Protein 1IG5 (pdb70)

Organism: Bos taurus (NCBI:txid9913)

Foldseek 3Di:
DDLVVLVVLLQVLCVVDDDSQKAALVSVVVSCVVPVVVLPDDDFPLVVLQVVLPVVPPRIHGSVSVVVSVVVSVD

Nearest PDB structures (foldseek):
  1igv-assembly1_A  TM=1.013E+00  e=4.802E-12  Bos taurus
  2bca-assembly1_A  TM=8.288E-01  e=4.372E-10  Bos taurus
  2bcb-assembly1_A  TM=8.017E-01  e=1.681E-09  Bos taurus
  1b1g-assembly1_A  TM=7.995E-01  e=2.057E-09  Bos taurus
  2h2k-assembly1_A  TM=8.331E-01  e=4.091E-05  Homo sapiens

Secondary structure (DSSP, 8-state):
--HHHHHHHHHHHHTTSS-TT-EEHHHHHHHHHHH-GGGG-SS--HHHHHHHH-TT-SSEE-HHHHHHHHHHHT-

Sequence (75 aa):
KSPEELKGIFEKYAAKEGDPNQLSKEELKLLLQTEFPSLLKGPSTLDELFEELDKNGDGEVSFEEFQVLVKKISQ

Structure (mmCIF, N/CA/C/O backbone):
data_1IG5
#
_entry.id   1IG5
#
_cell.length_a   33.730
_cell.length_b   33.730
_cell.length_c   129.470
_cell.angle_alpha   90.00
_cell.angle_beta   90.00
_cell.angle_gamma   90.00
#
_symmetry.space_group_name_H-M   'P 43 21 2'
#
loop_
_entity.id
_entity.type
_entity.pdbx_description
1 polymer 'VITAMIN D-DEPENDENT CALCIUM-BINDING PROTEIN, INTESTINAL'
2 non-polymer 'MAGNESIUM ION'
3 water water
#
loop_
_atom_site.group_PDB
_atom_site.id
_atom_site.type_symbol
_atom_site.label_atom_id
_atom_site.label_alt_id
_atom_site.label_comp_id
_atom_site.label_asym_id
_atom_site.label_entity_id
_atom_site.label_seq_id
_atom_site.pdbx_PDB_ins_code
_atom_site.Cartn_x
_atom_site.Cartn_y
_atom_site.Cartn_z
_atom_site.occupancy
_atom_site.B_iso_or_equiv
_atom_site.auth_seq_id
_atom_site.auth_comp_id
_atom_site.auth_asym_id
_atom_site.auth_atom_id
_atom_site.pdbx_PDB_model_num
ATOM 1 N N . LYS A 1 1 ? 7.742 -0.781 28.577 1.00 35.80 1 LYS A N 1
ATOM 2 C CA . LYS A 1 1 ? 6.527 -0.484 29.404 1.00 31.50 1 LYS A CA 1
ATOM 3 C C . LYS A 1 1 ? 5.309 -0.520 28.505 1.00 28.08 1 LYS A C 1
ATOM 4 O O . LYS A 1 1 ? 5.416 -0.328 27.308 1.00 24.14 1 LYS A O 1
ATOM 10 N N . SER A 1 2 ? 4.181 -0.885 29.105 1.00 26.32 2 SER A N 1
ATOM 11 C CA . SER A 1 2 ? 2.915 -0.979 28.420 1.00 24.40 2 SER A CA 1
ATOM 12 C C . SER A 1 2 ? 2.493 0.440 28.082 1.00 23.56 2 SER A C 1
ATOM 13 O O . SER A 1 2 ? 2.879 1.377 28.762 1.00 23.34 2 SER A O 1
ATOM 16 N N . PRO A 1 3 ? 1.634 0.593 27.067 1.00 23.44 3 PRO A N 1
ATOM 17 C CA . PRO A 1 3 ? 1.138 1.893 26.617 1.00 21.87 3 PRO A CA 1
ATOM 18 C C . PRO A 1 3 ? 0.397 2.526 27.741 1.00 20.10 3 PRO A C 1
ATOM 19 O O . PRO A 1 3 ? 0.428 3.731 27.867 1.00 19.93 3 PRO A O 1
ATOM 23 N N . GLU A 1 4 ? -0.299 1.723 28.550 1.00 19.90 4 GLU A N 1
ATOM 24 C CA . GLU A 1 4 ? -1.030 2.276 29.701 1.00 20.43 4 GLU A CA 1
ATOM 25 C C . GLU A 1 4 ? -0.059 2.948 30.639 1.00 19.22 4 GLU A C 1
ATOM 26 O O . GLU A 1 4 ? -0.335 4.023 31.141 1.00 17.51 4 GLU A O 1
ATOM 32 N N . GLU A 1 5 ? 1.051 2.265 30.910 1.00 17.98 5 GLU A N 1
ATOM 33 C CA . GLU A 1 5 ? 2.063 2.776 31.799 1.00 17.87 5 GLU A CA 1
ATOM 34 C C . GLU A 1 5 ? 2.672 3.981 31.140 1.00 15.66 5 GLU A C 1
ATOM 35 O O . GLU A 1 5 ? 2.878 5.012 31.759 1.00 17.38 5 GLU A O 1
ATOM 41 N N . LEU A 1 6 ? 2.956 3.847 29.865 1.00 17.69 6 LEU A N 1
ATOM 42 C CA . LEU A 1 6 ? 3.550 4.944 29.137 1.00 16.75 6 LEU A CA 1
ATOM 43 C C . LEU A 1 6 ? 2.673 6.165 29.175 1.00 15.94 6 LEU A C 1
ATOM 44 O O . LEU A 1 6 ? 3.182 7.269 29.346 1.00 18.28 6 LEU A O 1
ATOM 49 N N . LYS A 1 7 ? 1.364 5.989 29.056 1.00 15.92 7 LYS A N 1
ATOM 50 C CA . LYS A 1 7 ? 0.446 7.159 29.060 1.00 17.11 7 LYS A CA 1
ATOM 51 C C . LYS A 1 7 ? 0.497 7.946 30.367 1.00 14.27 7 LYS A C 1
ATOM 52 O O . LYS A 1 7 ? 0.456 9.185 30.368 1.00 16.15 7 LYS A O 1
ATOM 58 N N . GLY A 1 8 ? 0.528 7.221 31.474 1.00 14.39 8 GLY A N 1
ATOM 59 C CA . GLY A 1 8 ? 0.614 7.831 32.788 1.00 15.86 8 GLY A CA 1
ATOM 60 C C . GLY A 1 8 ? 1.871 8.674 32.898 1.00 16.52 8 GLY A C 1
ATOM 61 O O . GLY A 1 8 ? 1.791 9.785 33.361 1.00 17.98 8 GLY A O 1
ATOM 62 N N . ILE A 1 9 ? 3.021 8.149 32.463 1.00 16.41 9 ILE A N 1
ATOM 63 C CA . ILE A 1 9 ? 4.288 8.884 32.491 1.00 16.18 9 ILE A CA 1
ATOM 64 C C . ILE A 1 9 ? 4.189 10.169 31.621 1.00 14.52 9 ILE A C 1
ATOM 65 O O . ILE A 1 9 ? 4.534 11.272 32.077 1.00 13.44 9 ILE A O 1
ATOM 70 N N . PHE A 1 10 ? 3.766 9.991 30.362 1.00 14.67 10 PHE A N 1
ATOM 71 C CA . PHE A 1 10 ? 3.577 11.088 29.403 1.00 15.05 10 PHE A CA 1
ATOM 72 C C . PHE A 1 10 ? 2.763 12.186 30.053 1.00 16.16 10 PHE A C 1
ATOM 73 O O . PHE A 1 10 ? 3.219 13.308 30.111 1.00 17.71 10 PHE A O 1
ATOM 81 N N . GLU A 1 11 ? 1.587 11.848 30.581 1.00 18.62 11 GLU A N 1
ATOM 82 C CA . GLU A 1 11 ? 0.661 12.820 31.209 1.00 22.26 11 GLU A CA 1
ATOM 83 C C . GLU A 1 11 ? 1.256 13.605 32.360 1.00 22.26 11 GLU A C 1
ATOM 84 O O . GLU A 1 11 ? 0.886 14.765 32.608 1.00 22.34 11 GLU A O 1
ATOM 90 N N . LYS A 1 12 ? 2.038 12.894 33.151 1.00 20.20 12 LYS A N 1
ATOM 91 C CA . LYS A 1 12 ? 2.687 13.454 34.328 1.00 21.74 12 LYS A CA 1
ATOM 92 C C . LYS A 1 12 ? 3.588 14.626 33.944 1.00 18.51 12 LYS A C 1
ATOM 93 O O . LYS A 1 12 ? 3.473 15.706 34.477 1.00 18.97 12 LYS A O 1
ATOM 99 N N . TYR A 1 13 ? 4.392 14.443 32.914 1.00 16.87 13 TYR A N 1
ATOM 100 C CA . TYR A 1 13 ? 5.303 15.487 32.469 1.00 18.12 13 TYR A CA 1
ATOM 101 C C . TYR A 1 13 ? 4.685 16.585 31.566 1.00 19.29 13 TYR A C 1
ATOM 102 O O . TYR A 1 13 ? 5.110 17.754 31.568 1.00 20.95 13 TYR A O 1
ATOM 111 N N . ALA A 1 14 ? 3.704 16.211 30.759 1.00 17.16 14 ALA A N 1
ATOM 112 C CA . ALA A 1 14 ? 3.038 17.171 29.912 1.00 17.82 14 ALA A CA 1
ATOM 113 C C . ALA A 1 14 ? 2.220 18.143 30.787 1.00 19.73 14 ALA A C 1
ATOM 114 O O . ALA A 1 14 ? 1.970 19.265 30.396 1.00 21.00 14 ALA A O 1
ATOM 116 N N . ALA A 1 15 ? 1.802 17.691 31.961 1.00 22.67 15 ALA A N 1
ATOM 117 C CA . ALA A 1 15 ? 0.984 18.488 32.859 1.00 26.35 15 ALA A CA 1
ATOM 118 C C . ALA A 1 15 ? 1.737 19.656 33.460 1.00 29.41 15 ALA A C 1
ATOM 119 O O . ALA A 1 15 ? 1.111 20.647 33.829 1.00 28.66 15 ALA A O 1
ATOM 121 N N . LYS A 1 16 ? 3.072 19.538 33.540 1.00 33.73 16 LYS A N 1
ATOM 122 C CA . LYS A 1 16 ? 3.980 20.573 34.061 1.00 34.75 16 LYS A CA 1
ATOM 123 C C . LYS A 1 16 ? 3.674 21.960 33.480 1.00 35.39 16 LYS A C 1
ATOM 124 O O . LYS A 1 16 ? 3.611 22.964 34.205 1.00 39.11 16 LYS A O 1
ATOM 130 N N . GLU A 1 17 ? 3.486 22.042 32.177 1.00 34.50 17 GLU A N 1
ATOM 131 C CA . GLU A 1 17 ? 3.175 23.324 31.575 1.00 32.48 17 GLU A CA 1
ATOM 132 C C . GLU A 1 17 ? 2.619 23.161 30.181 1.00 30.49 17 GLU A C 1
ATOM 133 O O . GLU A 1 17 ? 2.748 22.102 29.565 1.00 31.19 17 GLU A O 1
ATOM 139 N N . GLY A 1 18 ? 1.967 24.207 29.698 1.00 27.27 18 GLY A N 1
ATOM 140 C CA . GLY A 1 18 ? 1.447 24.204 28.344 1.00 23.41 18 GLY A CA 1
ATOM 141 C C . GLY A 1 18 ? 0.280 23.275 28.136 1.00 22.42 18 GLY A C 1
ATOM 142 O O . GLY A 1 18 ? -0.554 23.110 29.032 1.00 20.51 18 GLY A O 1
ATOM 143 N N . ASP A 1 19 ? 0.230 22.675 26.955 1.00 21.74 19 ASP A N 1
ATOM 144 C CA . ASP A 1 19 ? -0.858 21.765 26.592 1.00 23.21 19 ASP A CA 1
ATOM 145 C C . ASP A 1 19 ? -0.672 20.421 27.319 1.00 21.65 19 ASP A C 1
ATOM 146 O O . ASP A 1 19 ? 0.365 19.741 27.175 1.00 20.74 19 ASP A O 1
ATOM 151 N N . PRO A 1 20 ? -1.691 19.999 28.070 1.00 19.92 20 PRO A N 1
ATOM 152 C CA . PRO A 1 20 ? -1.522 18.744 28.767 1.00 18.98 20 PRO A CA 1
ATOM 153 C C . PRO A 1 20 ? -1.503 17.522 27.872 1.00 18.10 20 PRO A C 1
ATOM 154 O O . PRO A 1 20 ? -1.337 16.416 28.367 1.00 20.55 20 PRO A O 1
ATOM 158 N N . ASN A 1 21 ? -1.675 17.685 26.574 1.00 18.89 21 ASN A N 1
ATOM 159 C CA . ASN A 1 21 ? -1.677 16.529 25.658 1.00 21.08 21 ASN A CA 1
ATOM 160 C C . ASN A 1 21 ? -0.480 16.541 24.731 1.00 21.40 21 ASN A C 1
ATOM 161 O O . ASN A 1 21 ? -0.460 15.807 23.742 1.00 19.92 21 ASN A O 1
ATOM 166 N N . GLN A 1 22 ? 0.496 17.396 25.056 1.00 22.05 22 GLN A N 1
ATOM 167 C CA . GLN A 1 22 ? 1.717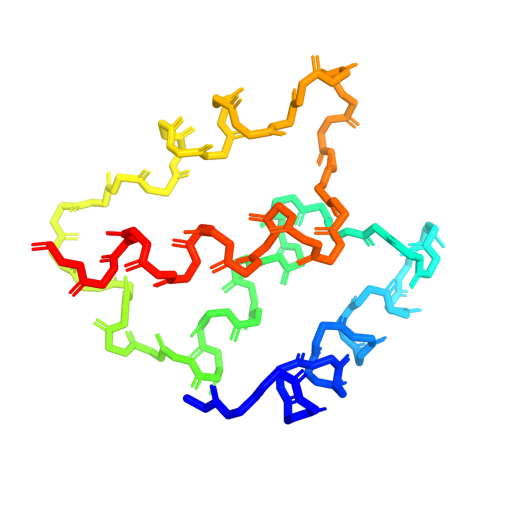 17.562 24.284 1.00 21.16 22 GLN A CA 1
ATOM 168 C C . GLN A 1 22 ? 2.886 17.612 25.245 1.00 17.73 22 GLN A C 1
ATOM 169 O O . GLN A 1 22 ? 2.765 18.097 26.346 1.00 16.12 22 GLN A O 1
ATOM 175 N N . LEU A 1 23 ? 4.038 17.155 24.762 1.00 18.78 23 LEU A N 1
ATOM 176 C CA . LEU A 1 23 ? 5.307 17.115 25.496 1.00 16.47 23 LEU A CA 1
ATOM 177 C C . LEU A 1 23 ? 6.310 17.960 24.708 1.00 16.51 23 LEU A C 1
ATOM 178 O O . LEU A 1 23 ? 6.505 17.704 23.512 1.00 16.62 23 LEU A O 1
ATOM 183 N N . SER A 1 24 ? 6.906 18.986 25.309 1.00 14.45 24 SER A N 1
ATOM 184 C CA . SER A 1 24 ? 7.931 19.764 24.564 1.00 17.48 24 SER A CA 1
ATOM 185 C C . SER A 1 24 ? 9.264 19.020 24.673 1.00 16.23 24 SER A C 1
ATOM 186 O O . SER A 1 24 ? 9.362 18.081 25.465 1.00 15.66 24 SER A O 1
ATOM 189 N N . LYS A 1 25 ? 10.292 19.446 23.934 1.00 15.90 25 LYS A N 1
ATOM 190 C CA . LYS A 1 25 ? 11.573 18.778 24.063 1.00 17.69 25 LYS A CA 1
ATOM 191 C C . LYS A 1 25 ? 12.209 18.762 25.476 1.00 18.43 25 LYS A C 1
ATOM 192 O O . LYS A 1 25 ? 12.741 17.746 25.899 1.00 17.62 25 LYS A O 1
ATOM 198 N N . GLU A 1 26 ? 12.129 19.874 26.218 1.00 19.83 26 GLU A N 1
ATOM 199 C CA . GLU A 1 26 ? 12.679 19.935 27.573 1.00 20.26 26 GLU A CA 1
ATOM 200 C C . GLU A 1 26 ? 11.915 19.031 28.494 1.00 16.69 26 GLU A C 1
ATOM 201 O O . GLU A 1 26 ? 12.518 18.440 29.346 1.00 18.08 26 GLU A O 1
ATOM 207 N N . GLU A 1 27 ? 10.583 18.984 28.365 1.00 14.87 27 GLU A N 1
ATOM 208 C CA . GLU A 1 27 ? 9.756 18.081 29.176 1.00 15.04 27 GLU A CA 1
ATOM 209 C C . GLU A 1 27 ? 10.177 16.609 28.876 1.00 13.85 27 GLU A C 1
ATOM 210 O O . GLU A 1 27 ? 10.257 15.784 29.793 1.00 17.18 27 GLU A O 1
ATOM 216 N N . LEU A 1 28 ? 10.431 16.296 27.603 1.00 12.25 28 LEU A N 1
ATOM 217 C CA . LEU A 1 28 ? 10.864 14.967 27.187 1.00 12.37 28 LEU A CA 1
ATOM 218 C C . LEU A 1 28 ? 12.288 14.681 27.756 1.00 14.78 28 LEU A C 1
ATOM 219 O O . LEU A 1 28 ? 12.549 13.585 28.207 1.00 14.59 28 LEU A O 1
ATOM 224 N N . LYS A 1 29 ? 13.190 15.670 27.795 1.00 16.44 29 LYS A N 1
ATOM 225 C CA . LYS A 1 29 ? 14.519 15.406 28.342 1.00 14.73 29 LYS A CA 1
ATOM 226 C C . LYS A 1 29 ? 14.447 15.056 29.814 1.00 16.61 29 LYS A C 1
ATOM 227 O O . LYS A 1 29 ? 15.113 14.109 30.254 1.00 19.05 29 LYS A O 1
ATOM 233 N N . LEU A 1 30 ? 13.592 15.754 30.574 1.00 17.97 30 LEU A N 1
ATOM 234 C CA . LEU A 1 30 ? 13.413 15.465 32.023 1.00 18.70 30 LEU A CA 1
ATOM 235 C C . LEU A 1 30 ? 12.798 14.074 32.245 1.00 17.43 30 LEU A C 1
ATOM 236 O O . LEU A 1 30 ? 13.199 13.334 33.128 1.00 16.68 30 LEU A O 1
ATOM 241 N N . LEU A 1 31 ? 11.777 13.766 31.450 1.00 16.75 31 LEU A N 1
ATOM 242 C CA . LEU A 1 31 ? 11.112 12.483 31.524 1.00 14.58 31 LEU A CA 1
ATOM 243 C C . LEU A 1 31 ? 12.126 11.359 31.272 1.00 13.97 31 LEU A C 1
ATOM 244 O O . LEU A 1 31 ? 12.173 10.434 32.046 1.00 16.12 31 LEU A O 1
ATOM 249 N N . LEU A 1 32 ? 12.945 11.449 30.218 1.00 14.26 32 LEU A N 1
ATOM 250 C CA . LEU A 1 32 ? 13.917 10.387 29.875 1.00 16.30 32 LEU A CA 1
ATOM 251 C C . LEU A 1 32 ? 14.916 10.259 30.977 1.00 18.71 32 LEU A C 1
ATOM 252 O O . LEU A 1 32 ? 15.255 9.193 31.437 1.00 16.68 32 LEU A O 1
ATOM 257 N N . GLN A 1 33 ? 15.371 11.399 31.414 1.00 21.38 33 GLN A N 1
ATOM 258 C CA . GLN A 1 33 ? 16.323 11.436 32.492 1.00 26.74 33 GLN A CA 1
ATOM 259 C C . GLN A 1 33 ? 15.818 10.693 33.747 1.00 25.17 33 GLN A C 1
ATOM 260 O O . GLN A 1 33 ? 16.568 9.949 34.400 1.00 24.52 33 GLN A O 1
ATOM 266 N N . THR A 1 34 ? 14.582 10.897 34.139 1.00 22.13 34 THR A N 1
ATOM 267 C CA . THR A 1 34 ? 14.236 10.231 35.343 1.00 21.53 34 THR A CA 1
ATOM 268 C C . THR A 1 34 ? 13.576 8.901 35.194 1.00 22.27 34 THR A C 1
ATOM 269 O O . THR A 1 34 ? 13.821 8.008 36.025 1.00 20.89 34 THR A O 1
ATOM 273 N N . GLU A 1 35 ? 12.909 8.7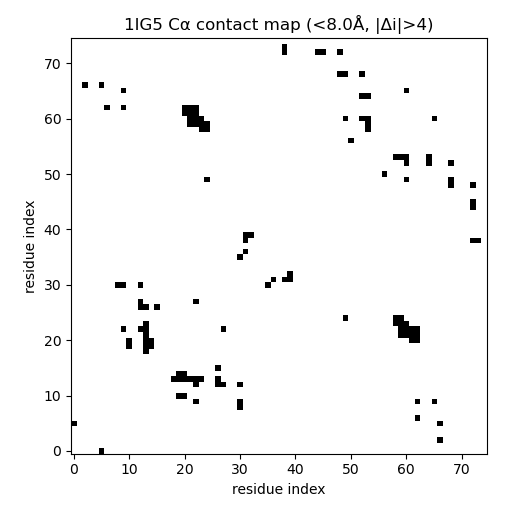10 34.045 1.00 20.03 35 GLU A N 1
ATOM 274 C CA . GLU A 1 35 ? 12.179 7.472 33.743 1.00 20.49 35 GLU A CA 1
ATOM 275 C C . GLU A 1 35 ? 12.895 6.380 32.907 1.00 20.19 35 GLU A C 1
ATOM 276 O O . GLU A 1 35 ? 12.590 5.171 33.038 1.00 17.83 35 GLU A O 1
ATOM 282 N N . PHE A 1 36 ? 13.747 6.798 31.963 1.00 19.89 36 PHE A N 1
ATOM 283 C CA . PHE A 1 36 ? 14.453 5.859 31.070 1.00 20.39 36 PHE A CA 1
ATOM 284 C C . PHE A 1 36 ? 15.870 6.353 30.944 1.00 21.59 36 PHE A C 1
ATOM 285 O O . PHE A 1 36 ? 16.341 6.593 29.853 1.00 20.16 36 PHE A O 1
ATOM 293 N N . PRO A 1 37 ? 16.569 6.508 32.066 1.00 22.48 37 PRO A N 1
ATOM 294 C CA . PRO A 1 37 ? 17.956 7.002 32.061 1.00 25.80 37 PRO A CA 1
ATOM 295 C C . PRO A 1 37 ? 18.877 6.272 31.088 1.00 27.88 37 PRO A C 1
ATOM 296 O O . PRO A 1 37 ? 19.730 6.903 30.469 1.00 26.75 37 PRO A O 1
ATOM 300 N N . SER A 1 38 ? 18.672 4.959 30.938 1.00 28.37 38 SER A N 1
ATOM 301 C CA . SER A 1 38 ? 19.473 4.163 30.041 1.00 32.48 38 SER A CA 1
ATOM 302 C C . SER A 1 38 ? 19.275 4.565 28.579 1.00 33.70 38 SER A C 1
ATOM 303 O O . SER A 1 38 ? 20.112 4.278 27.743 1.00 36.11 38 SER A O 1
ATOM 306 N N . LEU A 1 39 ? 18.193 5.260 28.265 1.00 35.82 39 LEU A N 1
ATOM 307 C CA . LEU A 1 39 ? 17.955 5.672 26.874 1.00 37.83 39 LEU A CA 1
ATOM 308 C C . LEU A 1 39 ? 18.695 6.946 26.505 1.00 40.06 39 LEU A C 1
ATOM 309 O O . LEU A 1 39 ? 18.737 7.316 25.333 1.00 42.09 39 LEU A O 1
ATOM 314 N N . LEU A 1 40 ? 19.291 7.609 27.499 1.00 41.14 40 LEU A N 1
ATOM 315 C CA . LEU A 1 40 ? 20.071 8.829 27.266 1.00 41.88 40 LEU A CA 1
ATOM 316 C C . LEU A 1 40 ? 21.615 8.582 27.233 1.00 41.87 40 LEU A C 1
ATOM 317 O O . LEU A 1 40 ? 22.428 9.488 27.426 1.00 40.45 40 LEU A O 1
ATOM 322 N N . LYS A 1 41 ? 21.998 7.350 26.927 1.00 44.63 41 LYS A N 1
ATOM 323 C CA . LYS A 1 41 ? 23.406 6.965 26.855 1.00 47.37 41 LYS A CA 1
ATOM 324 C C . LYS A 1 41 ? 23.963 6.974 25.430 1.00 48.01 41 LYS A C 1
ATOM 325 O O . LYS A 1 41 ? 23.260 6.643 24.435 1.00 47.62 41 LYS A O 1
ATOM 331 N N . GLY A 1 42 ? 25.270 7.271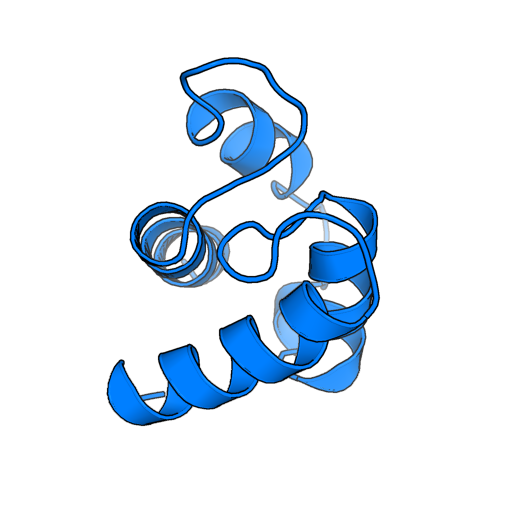 25.386 1.00 46.90 42 GLY A N 1
ATOM 332 C CA . GLY A 1 42 ? 26.041 7.308 24.152 1.00 42.80 42 GLY A CA 1
ATOM 333 C C . GLY A 1 42 ? 25.589 8.420 23.241 1.00 39.98 42 GLY A C 1
ATOM 334 O O . GLY A 1 42 ? 24.848 9.308 23.693 1.00 40.38 42 GLY A O 1
ATOM 335 N N . PRO A 1 43 ? 26.029 8.421 21.958 1.00 35.4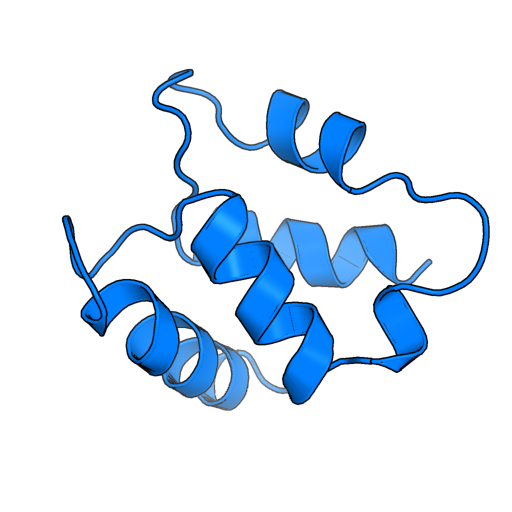7 43 PRO A N 1
ATOM 336 C CA . PRO A 1 43 ? 25.623 9.466 21.011 1.00 31.92 43 PRO A CA 1
ATOM 337 C C . PRO A 1 43 ? 24.081 9.462 20.855 1.00 31.11 43 PRO A C 1
ATOM 338 O O . PRO A 1 43 ? 23.483 8.435 20.538 1.00 30.70 43 PRO A O 1
ATOM 342 N N . SER A 1 44 ? 23.430 10.599 21.051 1.00 30.29 44 SER A N 1
ATOM 343 C CA . SER A 1 44 ? 21.958 10.582 20.937 1.00 30.58 44 SER A CA 1
ATOM 344 C C . SER A 1 44 ? 21.360 10.876 19.574 1.00 25.33 44 SER A C 1
ATOM 345 O O . SER A 1 44 ? 21.847 11.709 18.809 1.00 23.10 44 SER A O 1
ATOM 348 N N . THR A 1 45 ? 20.235 10.217 19.342 1.00 22.63 45 THR A N 1
ATOM 349 C CA . THR A 1 45 ? 19.457 10.423 18.145 1.00 20.93 45 THR A CA 1
ATOM 350 C C . THR A 1 45 ? 18.129 11.133 18.568 1.00 19.28 45 THR A C 1
ATOM 351 O O . THR A 1 45 ? 17.196 11.221 17.768 1.00 18.22 45 THR A O 1
ATOM 355 N N . LEU A 1 46 ? 18.091 11.696 19.778 1.00 18.22 46 LEU A N 1
ATOM 356 C CA . LEU A 1 46 ? 16.896 12.372 20.294 1.00 19.42 46 LEU A CA 1
ATOM 357 C C . LEU A 1 46 ? 16.479 13.531 19.400 1.00 20.36 46 LEU A C 1
ATOM 358 O O . LEU A 1 46 ? 15.314 13.636 19.023 1.00 18.19 46 LEU A O 1
ATOM 363 N N . ASP A 1 47 ? 17.411 14.410 19.045 1.00 20.74 47 ASP A N 1
ATOM 364 C CA . ASP A 1 47 ? 17.006 15.528 18.203 1.00 22.85 47 ASP A CA 1
ATOM 365 C C . ASP A 1 47 ? 16.544 15.127 16.793 1.00 19.82 47 ASP A C 1
ATOM 366 O O . ASP A 1 47 ? 15.607 15.702 16.267 1.00 18.78 47 ASP A O 1
ATOM 371 N N . GLU A 1 48 ? 17.150 14.102 16.210 1.00 18.05 48 GLU A N 1
ATOM 372 C CA . GLU A 1 48 ? 16.741 13.687 14.891 1.00 17.88 48 GLU A CA 1
ATOM 373 C C . GLU A 1 48 ? 15.325 13.064 14.947 1.00 16.74 48 GLU A C 1
ATOM 374 O O . GLU A 1 48 ? 14.447 13.429 14.160 1.00 15.09 48 GLU A O 1
ATOM 380 N N . LEU A 1 49 ? 15.099 12.168 15.896 1.00 16.11 49 LEU A N 1
ATOM 381 C CA . LEU A 1 49 ? 13.774 11.560 16.034 1.00 15.72 49 LEU A CA 1
ATOM 382 C C . LEU A 1 49 ? 12.759 12.662 16.352 1.00 17.35 49 LEU A C 1
ATOM 383 O O . LEU A 1 49 ? 11.699 12.724 15.741 1.00 18.58 49 LEU A O 1
ATOM 388 N N . PHE A 1 50 ? 13.102 13.564 17.258 1.00 17.99 50 PHE A N 1
ATOM 389 C CA . PHE A 1 50 ? 12.182 14.625 17.631 1.00 16.57 50 PHE A CA 1
ATOM 390 C C . PHE A 1 50 ? 11.814 15.478 16.417 1.00 19.24 50 PHE A C 1
ATOM 391 O O . PHE A 1 50 ? 10.612 15.718 16.141 1.00 20.32 50 PHE A O 1
ATOM 399 N N . GLU A 1 51 ? 12.817 15.878 15.644 1.00 20.21 51 GLU A N 1
ATOM 400 C CA . GLU A 1 51 ? 12.556 16.707 14.487 1.00 20.76 51 GLU A CA 1
ATOM 401 C C . GLU A 1 51 ? 11.612 15.997 13.483 1.00 20.79 51 GLU A C 1
ATOM 402 O O . GLU A 1 51 ? 10.694 16.625 12.907 1.00 21.04 51 GLU A O 1
ATOM 404 N N . GLU A 1 52 ? 11.811 14.688 13.301 1.00 18.20 52 GLU A N 1
ATOM 405 C CA . GLU A 1 52 ? 11.012 13.922 12.370 1.00 16.32 52 GLU A CA 1
ATOM 406 C C . GLU A 1 52 ? 9.593 13.668 12.830 1.00 15.79 52 GLU A C 1
ATOM 407 O O . GLU A 1 52 ? 8.705 13.634 11.999 1.00 17.25 52 GLU A O 1
ATOM 413 N N . LEU A 1 53 ? 9.399 13.461 14.137 1.00 15.05 53 LEU A N 1
ATOM 414 C CA . LEU A 1 53 ? 8.089 13.163 14.731 1.00 16.71 53 LEU A CA 1
ATOM 415 C C . LEU A 1 53 ? 7.166 14.385 14.998 1.00 17.84 53 LEU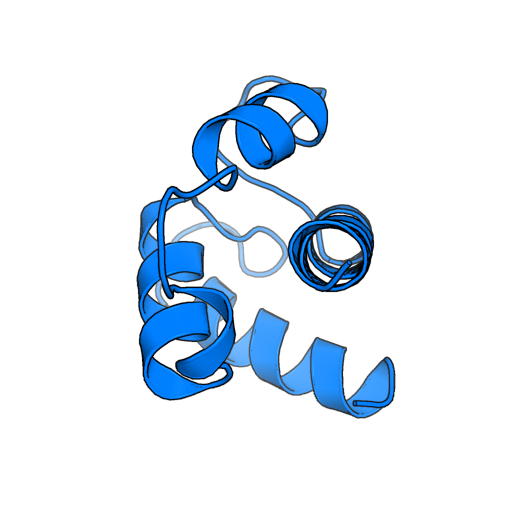 A C 1
ATOM 416 O O . LEU A 1 53 ? 5.929 14.268 14.987 1.00 18.75 53 LEU A O 1
ATOM 421 N N . ASP A 1 54 ? 7.760 15.543 15.262 1.00 18.44 54 ASP A N 1
ATOM 422 C CA . ASP A 1 54 ? 7.011 16.760 15.479 1.00 19.76 54 ASP A CA 1
ATOM 423 C C . ASP A 1 54 ? 6.599 17.205 14.100 1.00 22.29 54 ASP A C 1
ATOM 424 O O . ASP A 1 54 ? 7.101 18.184 13.574 1.00 21.22 54 ASP A O 1
ATOM 429 N N . LYS A 1 55 ? 5.606 16.532 13.547 1.00 27.65 55 LYS A N 1
ATOM 430 C CA . LYS A 1 55 ? 5.197 16.831 12.167 1.00 31.82 55 LYS A CA 1
ATOM 431 C C . LYS A 1 55 ? 4.733 18.239 11.950 1.00 31.47 55 LYS A C 1
ATOM 432 O O . LYS A 1 55 ? 5.071 18.844 10.931 1.00 33.68 55 LYS A O 1
ATOM 438 N N . ASN A 1 56 ? 3.964 18.762 12.896 1.00 29.55 56 ASN A N 1
ATOM 439 C CA . ASN A 1 56 ? 3.478 20.104 12.737 1.00 28.67 56 ASN A CA 1
ATOM 440 C C . ASN A 1 56 ? 4.495 21.160 13.098 1.00 28.72 56 ASN A C 1
ATOM 441 O O . ASN A 1 56 ? 4.124 22.319 13.145 1.00 33.43 56 ASN A O 1
ATOM 446 N N . GLY A 1 57 ? 5.731 20.769 13.426 1.00 26.65 57 GLY A N 1
ATOM 447 C CA . GLY A 1 57 ? 6.799 21.719 13.730 1.00 23.86 57 GLY A CA 1
ATOM 448 C C . GLY A 1 57 ? 6.571 22.723 14.836 1.00 24.35 57 GLY A C 1
ATOM 449 O O . GLY A 1 57 ? 7.158 23.818 14.867 1.00 26.04 57 GLY A O 1
ATOM 450 N N . ASP A 1 58 ? 5.743 22.330 15.782 1.00 22.73 58 ASP A N 1
ATOM 451 C CA . ASP A 1 58 ? 5.423 23.197 16.897 1.00 22.76 58 ASP A CA 1
ATOM 452 C C . ASP A 1 58 ? 6.262 23.050 18.185 1.00 22.28 58 ASP A C 1
ATOM 453 O O . ASP A 1 58 ? 5.921 23.663 19.197 1.00 23.34 58 ASP A O 1
ATOM 458 N N . GLY A 1 59 ? 7.389 22.306 18.104 1.00 22.53 59 GLY A N 1
ATOM 459 C CA . GLY A 1 59 ? 8.261 22.061 19.247 1.00 1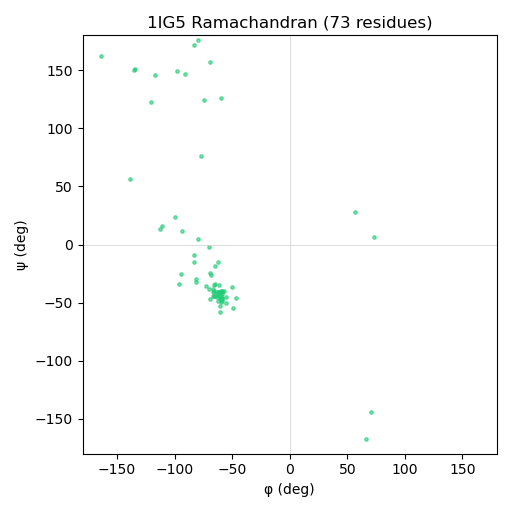8.66 59 GLY A CA 1
ATOM 460 C C . GLY A 1 59 ? 7.653 21.071 20.235 1.00 18.19 59 GLY A C 1
ATOM 461 O O . GLY A 1 59 ? 8.170 20.845 21.309 1.00 19.95 59 GLY A O 1
ATOM 462 N N . GLU A 1 60 ? 6.524 20.481 19.897 1.00 18.51 60 GLU A N 1
ATOM 463 C CA . GLU A 1 60 ? 5.909 19.504 20.788 1.00 17.58 60 GLU A CA 1
ATOM 464 C C . GLU A 1 60 ? 5.421 18.222 20.070 1.00 16.02 60 GLU A C 1
ATOM 465 O O . GLU A 1 60 ? 5.058 18.244 18.848 1.00 15.06 60 GLU A O 1
ATOM 471 N N . VAL A 1 61 ? 5.428 17.118 20.826 1.00 16.33 61 VAL A N 1
ATOM 472 C CA . VAL A 1 61 ? 4.952 15.814 20.334 1.00 14.40 61 VAL A CA 1
ATOM 473 C C . VAL A 1 61 ? 3.708 15.264 21.118 1.00 13.70 61 VAL A C 1
ATOM 474 O O . VAL A 1 61 ? 3.530 15.488 22.305 1.00 11.77 61 VAL A O 1
ATOM 478 N N . SER A 1 62 ? 2.832 14.570 20.410 1.00 14.14 62 SER A N 1
ATOM 479 C CA . SER A 1 62 ? 1.642 13.954 21.011 1.00 15.59 62 SER A CA 1
ATOM 480 C C . SER A 1 62 ? 2.057 12.614 21.705 1.00 14.85 62 SER A C 1
ATOM 481 O O . SER A 1 62 ? 3.214 12.155 21.606 1.00 13.87 62 SER A O 1
ATOM 484 N N . PHE A 1 63 ? 1.117 11.968 22.366 1.00 12.99 63 PHE A N 1
ATOM 485 C CA . PHE A 1 63 ? 1.396 10.706 23.022 1.00 13.34 63 PHE A CA 1
ATOM 486 C C . PHE A 1 63 ? 1.879 9.612 22.025 1.00 13.57 63 PHE A C 1
ATOM 487 O O . PHE A 1 63 ? 2.845 8.904 22.310 1.00 14.50 63 PHE A O 1
ATOM 495 N N . GLU A 1 64 ? 1.231 9.481 20.860 1.00 12.10 64 GLU A N 1
ATOM 496 C CA . GLU A 1 64 ? 1.593 8.459 19.867 1.00 13.95 64 GLU A CA 1
ATOM 497 C C . GLU A 1 64 ? 3.008 8.724 19.300 1.00 12.94 64 GLU A C 1
ATOM 498 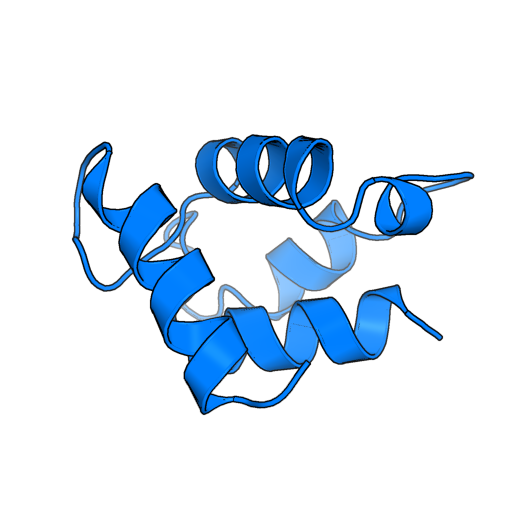O O . GLU A 1 64 ? 3.771 7.785 19.054 1.00 13.61 64 GLU A O 1
ATOM 504 N N . GLU A 1 65 ? 3.372 10.005 19.180 1.00 12.16 65 GLU A N 1
ATOM 505 C CA . GLU A 1 65 ? 4.686 10.413 18.690 1.00 13.11 65 GLU A CA 1
ATOM 506 C C . GLU A 1 65 ? 5.741 10.070 19.718 1.00 12.86 65 GLU A C 1
ATOM 507 O O . GLU A 1 65 ? 6.801 9.558 19.376 1.00 13.06 65 GLU A O 1
ATOM 513 N N . PHE A 1 66 ? 5.406 10.249 20.993 1.00 13.42 66 PHE A N 1
ATOM 514 C CA . PHE A 1 66 ? 6.289 9.916 22.088 1.00 11.40 66 PHE A CA 1
ATOM 515 C C . PHE A 1 66 ? 6.503 8.369 22.126 1.00 13.19 66 PHE A C 1
ATOM 516 O O . PHE A 1 66 ? 7.632 7.869 22.321 1.00 12.48 66 PHE A O 1
ATOM 524 N N . GLN A 1 67 ? 5.448 7.602 21.891 1.00 12.15 67 GLN A N 1
ATOM 525 C CA . GLN A 1 67 ? 5.588 6.154 21.929 1.00 13.84 67 GLN A CA 1
ATOM 526 C C . GLN A 1 67 ? 6.563 5.704 20.856 1.00 12.56 67 GLN A C 1
ATOM 527 O O . GLN A 1 67 ? 7.439 4.887 21.133 1.00 13.70 67 GLN A O 1
ATOM 533 N N . VAL A 1 68 ? 6.387 6.187 19.636 1.00 12.38 68 VAL A N 1
ATOM 534 C CA . VAL A 1 68 ? 7.281 5.816 18.571 1.00 13.07 68 VAL A CA 1
ATOM 535 C C . VAL A 1 68 ? 8.710 6.213 18.923 1.00 13.30 68 VAL A C 1
ATOM 536 O O . VAL A 1 68 ? 9.632 5.475 18.677 1.00 13.42 68 VAL A O 1
ATOM 540 N N . LEU A 1 69 ? 8.876 7.411 19.472 1.00 12.89 69 LEU A N 1
ATOM 541 C CA . LEU A 1 69 ? 10.173 7.917 19.870 1.00 14.22 69 LEU A CA 1
ATOM 542 C C . LEU A 1 69 ? 10.898 6.948 20.845 1.00 15.73 69 LEU A C 1
ATOM 543 O O . LEU A 1 69 ? 12.084 6.622 20.627 1.00 14.88 69 LEU A O 1
ATOM 548 N N . VAL A 1 70 ? 10.203 6.510 21.910 1.00 15.89 70 VAL A N 1
ATOM 549 C CA . VAL A 1 70 ? 10.772 5.598 22.916 1.00 17.02 70 VAL A CA 1
ATOM 550 C C . VAL A 1 70 ? 11.141 4.273 22.264 1.00 17.53 70 VAL A C 1
ATOM 551 O O . VAL A 1 70 ? 12.176 3.701 22.576 1.00 17.93 70 VAL A O 1
ATOM 555 N N . LYS A 1 71 ? 10.279 3.808 21.370 1.00 16.81 71 LYS A N 1
ATOM 556 C CA . LYS A 1 71 ? 10.485 2.572 20.652 1.00 21.18 71 LYS A CA 1
ATOM 557 C C . LYS A 1 71 ? 11.775 2.672 19.828 1.00 21.89 71 LYS A C 1
ATOM 558 O O . LYS A 1 71 ? 12.697 1.866 19.976 1.00 23.65 71 LYS A O 1
ATOM 564 N N . LYS A 1 72 ? 11.835 3.663 18.952 1.00 20.12 72 LYS A N 1
ATOM 565 C CA . LYS A 1 72 ? 12.976 3.842 18.092 1.00 21.28 72 LYS A CA 1
ATOM 566 C C . LYS A 1 72 ? 14.305 4.182 18.769 1.00 23.58 72 LYS A C 1
ATOM 567 O O . LYS A 1 72 ? 15.327 3.564 18.477 1.00 24.16 72 LYS A O 1
ATOM 573 N N . ILE A 1 73 ? 14.300 5.098 19.727 1.00 22.15 73 ILE A N 1
ATOM 574 C CA . ILE A 1 73 ? 15.539 5.456 20.383 1.00 22.60 73 ILE A CA 1
ATOM 575 C C . ILE A 1 73 ? 16.144 4.228 21.135 1.00 24.39 73 ILE A C 1
ATOM 576 O O . ILE A 1 73 ? 17.354 4.187 21.437 1.00 24.19 73 ILE A O 1
ATOM 581 N N . SER A 1 74 ? 15.327 3.194 21.315 1.00 27.06 74 SER A N 1
ATOM 582 C CA . SER A 1 74 ? 15.710 1.973 22.032 1.00 30.71 74 SER A CA 1
ATOM 583 C C . SER A 1 74 ? 16.444 0.963 21.235 1.00 33.13 74 SER A C 1
ATOM 584 O O . SER A 1 74 ? 17.032 0.060 21.824 1.00 34.67 74 SER A O 1
ATOM 587 N N . GLN A 1 75 ? 16.433 1.090 19.911 1.00 34.66 75 GLN A N 1
ATOM 588 C CA . GLN A 1 75 ? 17.061 0.050 19.071 1.00 38.42 75 GLN A CA 1
ATOM 589 C C 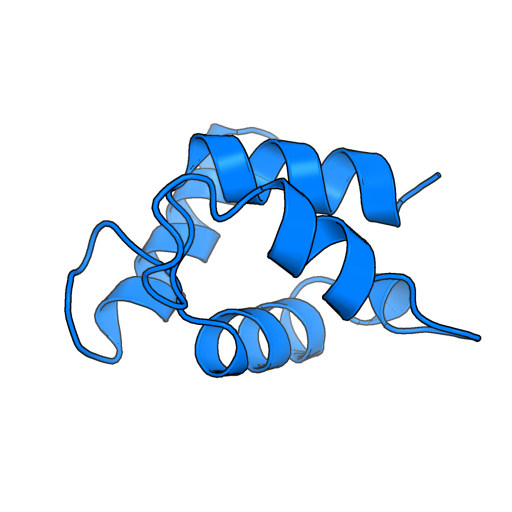. GLN A 1 75 ? 18.144 0.453 18.056 1.00 35.58 75 GLN A C 1
ATOM 590 O O . GLN A 1 75 ? 19.110 -0.318 17.885 1.00 32.42 75 GLN A O 1
#

CATH classification: 1.10.238.10

B-factor: mean 25.49, std 11.7, range [9.99, 74.33]

Solvent-accessible surface area: 4712 Å² total; per-residue (Å²): 147,42,71,135,92,14,94,38,22,2,94,121,19,0,68,136,100,68,66,81,101,35,0,27,64,135,4,0,94,90,0,0,108,77,46,23,75,84,36,66,164,60,138,63,71,7,73,108,20,11,77,125,19,14,143,113,64,73,38,44,0,28,26,112,31,0,42,50,0,16,127,105,27,65,184

InterPro domains:
  IPR001751 S100/Calcium binding protein 7/8-like, conserved site [PS00303] (53-74)
  IPR002048 EF-hand domain [PF00036] (50-76)
  IPR002048 EF-hand domain [PS50222] (45-79)
  IPR002048 EF-hand domain [SM00054] (49-77)
  IPR011992 EF-hand domain pair [SSF47473] (5-76)
  IPR013787 S100/CaBP-9k-type, calcium binding, subdomain [PF01023] (13-46)
  IPR013787 S100/CaBP-9k-type, calcium binding, subdomain [SM01394] (3-45)
  IPR018247 EF-Hand 1, calcium-binding site [PS00018] (58-70)

Radius of gyration: 11.28 Å; Cα contacts (8 Å, |Δi|>4): 64; chains: 1; bounding box: 28×25×23 Å